Protein AF-A0A0C9W7H3-F1 (afdb_monomer_lite)

Radius of gyration: 16.88 Å; chains: 1; bounding box: 33×28×54 Å

Foldseek 3Di:
DPPLVVVLVVLCVVLVVVLVVCVPPVVSNVVSVVVSVVVNCPDVLVVDPVNCPPVVNVLVVLVVCLVVDDPVVNVVSVVVSVVSVVVVVVVVVVVVD

Structure (mmCIF, N/CA/C/O backbone):
data_AF-A0A0C9W7H3-F1
#
_entry.id   AF-A0A0C9W7H3-F1
#
loop_
_atom_site.group_PDB
_atom_site.id
_atom_site.type_symbol
_atom_site.label_atom_id
_atom_site.label_alt_id
_atom_site.label_comp_id
_atom_site.label_asym_id
_atom_site.label_entity_id
_atom_site.label_seq_id
_atom_site.pdbx_PDB_ins_code
_atom_site.Cartn_x
_atom_site.Cartn_y
_atom_site.Cartn_z
_atom_site.occupancy
_atom_site.B_iso_or_equiv
_atom_site.auth_seq_id
_atom_site.auth_comp_id
_atom_site.auth_asym_id
_atom_site.auth_atom_id
_atom_site.pdbx_PDB_model_num
ATOM 1 N N . MET A 1 1 ? -19.997 -4.205 12.414 1.00 48.38 1 MET A N 1
ATOM 2 C CA . MET A 1 1 ? -18.873 -3.467 11.803 1.00 48.38 1 MET A CA 1
ATOM 3 C C . MET A 1 1 ? -18.482 -4.266 10.581 1.00 48.38 1 MET A C 1
ATOM 5 O O . MET A 1 1 ? -18.407 -5.477 10.718 1.00 48.38 1 MET A O 1
ATOM 9 N N . ALA A 1 2 ? -18.374 -3.655 9.401 1.00 54.41 2 ALA A N 1
ATOM 10 C CA . ALA A 1 2 ? -17.907 -4.397 8.234 1.00 54.41 2 ALA A CA 1
ATOM 11 C C . ALA A 1 2 ? -16.488 -4.886 8.536 1.00 54.41 2 ALA A C 1
ATOM 13 O O . ALA A 1 2 ? -15.632 -4.072 8.890 1.00 54.41 2 ALA A O 1
ATOM 14 N N . ASP A 1 3 ? -16.275 -6.197 8.467 1.00 71.12 3 ASP A N 1
ATOM 15 C CA . ASP A 1 3 ? -14.951 -6.791 8.559 1.00 71.12 3 ASP A CA 1
ATOM 16 C C . ASP A 1 3 ? -14.107 -6.176 7.440 1.00 71.12 3 ASP A C 1
ATOM 18 O O . ASP A 1 3 ? -14.325 -6.408 6.256 1.00 71.12 3 ASP A O 1
ATOM 22 N N . TRP A 1 4 ? -13.192 -5.288 7.804 1.00 70.44 4 TRP A N 1
ATOM 23 C CA . TRP A 1 4 ? -12.291 -4.603 6.877 1.00 70.44 4 TRP A CA 1
ATOM 24 C C . TRP A 1 4 ? -11.425 -5.603 6.105 1.00 70.44 4 TRP A C 1
ATOM 26 O O . TRP A 1 4 ? -11.097 -5.377 4.945 1.00 70.44 4 TRP A O 1
ATOM 36 N N . SER A 1 5 ? -11.158 -6.755 6.724 1.00 71.50 5 SER A N 1
ATOM 37 C CA . SER A 1 5 ? -10.599 -7.950 6.099 1.00 71.50 5 SER A CA 1
ATOM 38 C C . SER A 1 5 ? -11.436 -8.423 4.904 1.00 71.50 5 SER A C 1
ATOM 40 O O . SER A 1 5 ? -10.868 -8.737 3.865 1.00 71.50 5 SER A O 1
ATOM 42 N N . GLN A 1 6 ? -12.769 -8.404 5.006 1.00 78.31 6 GLN A N 1
ATOM 43 C CA . GLN A 1 6 ? -13.696 -8.737 3.920 1.00 78.31 6 GLN A CA 1
ATOM 44 C C . GLN A 1 6 ? -13.636 -7.698 2.796 1.00 78.31 6 GLN A C 1
ATOM 46 O O . GLN A 1 6 ? -13.653 -8.063 1.625 1.00 78.31 6 GLN A O 1
ATOM 51 N N . VAL A 1 7 ? -13.551 -6.409 3.142 1.00 79.44 7 VAL A N 1
ATOM 52 C CA . VAL A 1 7 ? -13.474 -5.316 2.157 1.00 79.44 7 VAL A CA 1
ATOM 53 C C . VAL A 1 7 ? -12.171 -5.404 1.364 1.00 79.44 7 VAL A C 1
ATOM 55 O O . VAL A 1 7 ? -12.197 -5.377 0.139 1.00 79.44 7 VAL A O 1
ATOM 58 N N . PHE A 1 8 ? -11.038 -5.603 2.042 1.00 80.94 8 PHE A N 1
ATOM 59 C CA . PHE A 1 8 ? -9.741 -5.758 1.379 1.00 80.94 8 PHE A CA 1
ATOM 60 C C . PHE A 1 8 ? -9.654 -7.062 0.589 1.00 80.94 8 PHE A C 1
ATOM 62 O O . PHE A 1 8 ? -9.132 -7.063 -0.521 1.00 80.94 8 PHE A O 1
ATOM 69 N N . ALA A 1 9 ? -10.199 -8.161 1.120 1.00 81.00 9 ALA A N 1
ATOM 70 C CA . ALA A 1 9 ? -10.273 -9.424 0.394 1.00 81.00 9 ALA A CA 1
ATOM 71 C C . ALA A 1 9 ? -11.096 -9.288 -0.891 1.00 81.00 9 ALA A C 1
ATOM 73 O O . ALA A 1 9 ? -10.693 -9.831 -1.912 1.00 81.00 9 ALA A O 1
ATOM 74 N N . SER A 1 10 ? -12.194 -8.526 -0.861 1.00 84.44 10 SER A N 1
ATOM 75 C CA . SER A 1 10 ? -13.012 -8.272 -2.047 1.00 84.44 10 SER A CA 1
ATOM 76 C C . SER A 1 10 ? -12.252 -7.472 -3.107 1.00 84.44 10 SER A C 1
ATOM 78 O O . SER A 1 10 ? -12.318 -7.834 -4.274 1.00 84.44 10 SER A O 1
ATOM 80 N N . ILE A 1 11 ? -11.496 -6.438 -2.713 1.00 86.12 11 ILE A N 1
ATOM 81 C CA . ILE A 1 11 ? -10.663 -5.651 -3.643 1.00 86.12 11 ILE A CA 1
ATOM 82 C C . ILE A 1 11 ? -9.578 -6.543 -4.261 1.00 86.12 11 ILE A C 1
ATOM 84 O O . ILE A 1 11 ? -9.406 -6.581 -5.473 1.00 86.12 11 ILE A O 1
ATOM 88 N N . LEU A 1 12 ? -8.875 -7.323 -3.436 1.00 83.25 12 LEU A N 1
ATOM 89 C CA . LEU A 1 12 ? -7.840 -8.238 -3.919 1.00 83.25 12 LEU A CA 1
ATOM 90 C C . LEU A 1 12 ? -8.402 -9.332 -4.836 1.00 83.25 12 LEU A C 1
ATOM 92 O O . LEU A 1 12 ? -7.710 -9.754 -5.759 1.00 83.25 12 LEU A O 1
ATOM 96 N N . GLU A 1 13 ? -9.615 -9.819 -4.575 1.00 87.31 13 GLU A N 1
ATOM 97 C CA . GLU A 1 13 ? -10.278 -10.831 -5.399 1.00 87.31 13 GLU A CA 1
ATOM 98 C C . GLU A 1 13 ? -10.698 -10.280 -6.768 1.00 87.31 13 GLU A C 1
ATOM 100 O O . GLU A 1 13 ? -10.547 -10.995 -7.759 1.00 87.31 13 GLU A O 1
ATOM 105 N N . ASP A 1 14 ? -11.119 -9.014 -6.833 1.00 89.00 14 ASP A N 1
ATOM 106 C CA . ASP A 1 14 ? -11.493 -8.326 -8.076 1.00 89.00 14 ASP A CA 1
ATOM 107 C C . ASP A 1 14 ? -10.300 -8.258 -9.049 1.00 89.00 14 ASP A C 1
ATOM 109 O O . ASP A 1 14 ? -10.357 -8.771 -10.167 1.00 89.00 14 ASP A O 1
ATOM 113 N N . HIS A 1 15 ? -9.145 -7.796 -8.558 1.00 85.44 15 HIS A N 1
ATOM 114 C CA . HIS A 1 15 ? -7.915 -7.646 -9.354 1.00 85.44 15 HIS A CA 1
ATOM 115 C C . HIS A 1 15 ? -7.118 -8.940 -9.558 1.00 85.44 15 HIS A C 1
ATOM 117 O O . HIS A 1 15 ? -6.161 -8.984 -10.339 1.00 85.44 15 HIS A O 1
ATOM 123 N N . LYS A 1 16 ? -7.463 -10.022 -8.849 1.00 84.00 16 LYS A N 1
ATOM 124 C CA . LYS A 1 16 ? -6.748 -11.308 -8.931 1.00 84.00 16 LYS A CA 1
ATOM 125 C C . LYS A 1 16 ? -6.814 -11.904 -10.332 1.00 84.00 16 LYS A C 1
ATOM 127 O O . LYS A 1 16 ? -5.845 -12.522 -10.778 1.00 84.00 16 LYS A O 1
ATOM 132 N N . SER A 1 17 ? -7.955 -11.747 -10.994 1.00 84.88 17 SER A N 1
ATOM 133 C CA . 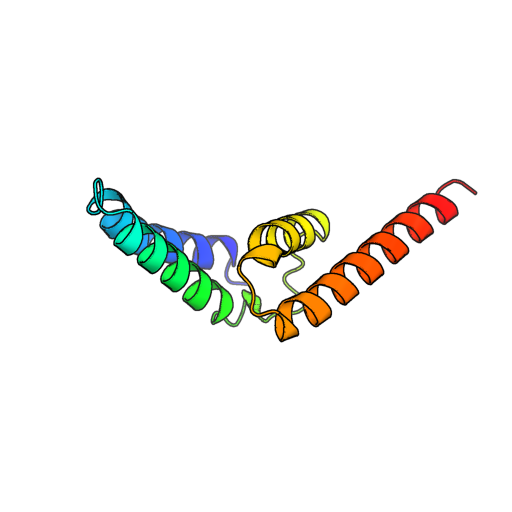SER A 1 17 ? -8.194 -12.266 -12.340 1.00 84.88 17 SER A CA 1
ATOM 134 C C . SER A 1 17 ? -7.272 -11.575 -13.344 1.00 84.88 17 SER A C 1
ATOM 136 O O . SER A 1 17 ? -6.514 -12.253 -14.035 1.00 84.88 17 SER A O 1
ATOM 138 N N . ASP A 1 18 ? -7.229 -10.242 -13.322 1.00 83.31 18 ASP A N 1
ATOM 139 C CA . ASP A 1 18 ? -6.367 -9.436 -14.193 1.00 83.31 18 ASP A CA 1
ATOM 140 C C . ASP A 1 18 ? -4.875 -9.671 -13.922 1.00 83.31 18 ASP A C 1
ATOM 142 O O . ASP A 1 18 ? -4.064 -9.747 -14.850 1.00 83.31 18 ASP A O 1
ATOM 146 N N . PHE A 1 19 ? -4.492 -9.862 -12.655 1.00 80.69 19 PHE A N 1
ATOM 147 C CA . PHE A 1 19 ? -3.112 -10.178 -12.275 1.00 80.69 19 PHE A CA 1
ATOM 148 C C . PHE A 1 19 ? -2.646 -11.558 -12.781 1.00 80.69 19 PHE A C 1
ATOM 150 O O . PHE A 1 19 ? -1.471 -11.759 -13.116 1.00 80.69 19 PHE A O 1
ATOM 157 N N . MET A 1 20 ? -3.558 -12.534 -12.812 1.00 81.06 20 MET A N 1
ATOM 158 C CA . MET A 1 20 ? -3.290 -13.872 -13.346 1.00 81.06 20 MET A CA 1
ATOM 159 C C . MET A 1 20 ? -3.246 -13.884 -14.877 1.00 81.06 20 MET A C 1
ATOM 161 O O . MET A 1 20 ? -2.460 -14.648 -15.442 1.00 81.06 20 MET A O 1
ATOM 165 N N . ASP A 1 21 ? -4.050 -13.038 -15.525 1.00 84.81 21 ASP A N 1
ATOM 166 C CA . ASP A 1 21 ? -4.131 -12.921 -16.984 1.00 84.81 21 ASP A CA 1
ATOM 167 C C . ASP A 1 21 ? -2.877 -12.255 -17.583 1.00 84.81 21 ASP A C 1
ATOM 169 O O . ASP A 1 21 ? -2.350 -12.681 -18.609 1.00 84.81 21 ASP A O 1
ATOM 173 N N . THR A 1 22 ? -2.282 -11.303 -16.860 1.00 79.62 22 THR A N 1
ATOM 174 C CA . THR A 1 22 ? -1.067 -10.555 -17.250 1.00 79.62 22 THR A CA 1
ATOM 175 C C . THR A 1 22 ? 0.242 -11.343 -17.094 1.00 79.62 22 THR A C 1
ATOM 177 O O . THR A 1 22 ? 1.292 -10.795 -16.760 1.00 79.62 22 THR A O 1
ATOM 180 N N . LYS A 1 23 ? 0.212 -12.661 -17.333 1.00 68.50 23 LYS A N 1
ATOM 181 C CA . LYS A 1 23 ? 1.236 -13.614 -16.874 1.00 68.50 23 LYS A CA 1
ATOM 182 C C . LYS A 1 23 ? 2.683 -13.311 -17.306 1.00 68.50 23 LYS A C 1
ATOM 184 O O . LYS A 1 23 ? 3.604 -13.666 -16.563 1.00 68.50 23 LYS A O 1
ATOM 189 N N . ASP A 1 24 ? 2.850 -12.603 -18.420 1.00 77.31 24 ASP A N 1
ATOM 190 C CA . ASP A 1 24 ? 4.127 -12.257 -19.055 1.00 77.31 24 ASP A CA 1
ATOM 191 C C . ASP A 1 24 ? 4.448 -10.747 -19.066 1.00 77.31 24 ASP A C 1
ATOM 193 O O . ASP A 1 24 ? 5.507 -10.368 -19.560 1.00 77.31 24 ASP A O 1
ATOM 197 N N . ASP A 1 25 ? 3.591 -9.882 -18.504 1.00 82.06 25 ASP A N 1
ATOM 198 C CA . ASP A 1 25 ? 3.801 -8.426 -18.538 1.00 82.06 25 ASP A CA 1
ATOM 199 C C . ASP A 1 25 ? 4.042 -7.840 -17.128 1.00 82.06 25 ASP A C 1
ATOM 201 O O . ASP A 1 25 ? 3.096 -7.601 -16.364 1.00 82.06 25 ASP A O 1
ATOM 205 N N . PRO A 1 26 ? 5.316 -7.652 -16.730 1.00 78.25 26 PRO A N 1
ATOM 206 C CA . PRO A 1 26 ? 5.667 -7.196 -15.387 1.00 78.25 26 PRO A CA 1
ATOM 207 C C . PRO A 1 26 ? 5.225 -5.752 -15.112 1.00 78.25 26 PRO A C 1
ATOM 209 O O . PRO A 1 26 ? 4.814 -5.454 -13.991 1.00 78.25 26 PRO A O 1
ATOM 212 N N . ASP A 1 27 ? 5.243 -4.876 -16.119 1.00 82.00 27 ASP A N 1
ATOM 213 C CA . ASP A 1 27 ? 4.765 -3.493 -16.014 1.00 82.00 27 ASP A CA 1
ATOM 214 C C . ASP A 1 27 ? 3.254 -3.431 -15.760 1.00 82.00 27 ASP A C 1
ATOM 216 O O . ASP A 1 27 ? 2.778 -2.662 -14.919 1.00 82.00 27 ASP A O 1
ATOM 220 N N . THR A 1 28 ? 2.480 -4.275 -16.443 1.00 82.00 28 THR A N 1
ATOM 221 C CA . THR A 1 28 ? 1.027 -4.343 -16.254 1.00 82.00 28 THR A CA 1
ATOM 222 C C . THR A 1 28 ? 0.681 -4.941 -14.894 1.00 82.00 28 THR A C 1
ATOM 224 O O . THR A 1 28 ? -0.186 -4.413 -14.198 1.00 82.00 28 THR A O 1
ATOM 227 N N . ARG A 1 29 ? 1.422 -5.954 -14.431 1.00 81.00 29 ARG A N 1
ATOM 228 C CA . ARG A 1 29 ? 1.296 -6.460 -13.054 1.00 81.00 29 ARG A CA 1
ATOM 229 C C . ARG A 1 29 ? 1.612 -5.401 -12.004 1.00 81.00 29 ARG A C 1
ATOM 231 O O . ARG A 1 29 ? 0.881 -5.293 -11.022 1.00 81.00 29 ARG A O 1
ATOM 238 N N . ALA A 1 30 ? 2.667 -4.613 -12.203 1.00 79.56 30 ALA A N 1
ATOM 239 C CA . ALA A 1 30 ? 3.019 -3.520 -11.301 1.00 79.56 30 ALA A CA 1
ATOM 240 C C . ALA A 1 30 ? 1.917 -2.447 -11.257 1.00 79.56 30 ALA A C 1
ATOM 242 O O . ALA A 1 30 ? 1.577 -1.963 -10.177 1.00 79.56 30 ALA A O 1
ATOM 243 N N . LYS A 1 31 ? 1.297 -2.130 -12.403 1.00 85.19 31 LYS A N 1
ATOM 244 C CA . LYS A 1 31 ? 0.120 -1.249 -12.462 1.00 85.19 31 LYS A CA 1
ATOM 245 C C . LYS A 1 31 ? -1.069 -1.809 -11.690 1.00 85.19 31 LYS A C 1
ATOM 247 O O . LYS A 1 31 ? -1.633 -1.076 -10.889 1.00 85.19 31 LYS A O 1
ATOM 252 N N . ILE A 1 32 ? -1.409 -3.084 -11.877 1.00 83.38 32 ILE A N 1
ATOM 253 C CA . ILE A 1 32 ? -2.526 -3.731 -11.169 1.00 83.38 32 ILE A CA 1
ATOM 254 C C . ILE A 1 32 ? -2.290 -3.700 -9.655 1.00 83.38 32 ILE A C 1
ATOM 256 O O . ILE A 1 32 ? -3.179 -3.325 -8.897 1.00 83.38 32 ILE A O 1
ATOM 260 N N . LEU A 1 33 ? -1.071 -4.011 -9.201 1.00 79.06 33 LEU A N 1
ATOM 261 C CA . LEU A 1 33 ? -0.708 -3.935 -7.781 1.00 79.06 33 LEU A CA 1
ATOM 262 C C . LEU A 1 33 ? -0.799 -2.507 -7.228 1.00 79.06 33 LEU A C 1
ATOM 264 O O . LEU A 1 33 ? -1.246 -2.320 -6.095 1.00 79.06 33 LEU A O 1
ATOM 268 N N . LYS A 1 34 ? -0.401 -1.503 -8.019 1.00 80.81 34 LYS A N 1
ATOM 269 C CA . LYS A 1 34 ? -0.521 -0.091 -7.645 1.00 80.81 34 LYS A CA 1
ATOM 270 C C . LYS A 1 34 ? -1.987 0.328 -7.513 1.00 80.81 34 LYS A C 1
ATOM 272 O O . LYS A 1 34 ? -2.350 0.889 -6.488 1.00 80.81 34 LYS A O 1
ATOM 277 N N . THR A 1 35 ? -2.831 -0.030 -8.478 1.00 85.19 35 THR A N 1
ATOM 278 C CA . THR A 1 35 ? -4.278 0.229 -8.434 1.00 85.19 35 THR A CA 1
ATOM 279 C C . THR A 1 35 ? -4.937 -0.435 -7.224 1.00 85.19 35 THR A C 1
ATOM 281 O O . THR A 1 35 ? -5.629 0.238 -6.467 1.00 85.19 35 THR A O 1
ATOM 284 N N . CYS A 1 36 ? -4.627 -1.709 -6.963 1.00 82.69 36 CYS A N 1
ATOM 285 C CA . CYS A 1 36 ? -5.079 -2.435 -5.771 1.00 82.69 36 CYS A CA 1
ATOM 286 C C . CYS A 1 36 ? -4.729 -1.696 -4.471 1.00 82.69 36 CYS A C 1
ATOM 288 O O . CYS A 1 36 ? -5.548 -1.574 -3.561 1.00 82.69 36 CYS A O 1
ATOM 290 N N . ARG A 1 37 ? -3.488 -1.204 -4.372 1.00 78.69 37 ARG A N 1
ATOM 291 C CA . ARG A 1 37 ? -3.012 -0.432 -3.221 1.00 78.69 37 ARG A CA 1
ATOM 292 C C . ARG A 1 37 ? -3.787 0.875 -3.073 1.00 78.69 37 ARG A C 1
ATOM 294 O O . ARG A 1 37 ? -4.192 1.188 -1.957 1.00 78.69 37 ARG A O 1
ATOM 301 N N . ASP A 1 38 ? -3.966 1.621 -4.158 1.00 80.00 38 ASP A N 1
ATOM 302 C CA . ASP A 1 38 ? -4.672 2.903 -4.136 1.00 80.00 38 ASP A CA 1
ATOM 303 C C . ASP A 1 38 ? -6.135 2.718 -3.704 1.00 80.00 38 ASP A C 1
ATOM 305 O O . ASP A 1 38 ? -6.603 3.445 -2.833 1.00 80.00 38 ASP A O 1
ATOM 309 N N . GLU A 1 39 ? -6.829 1.687 -4.193 1.00 82.75 39 GLU A N 1
ATOM 310 C CA . GLU A 1 39 ? -8.208 1.388 -3.780 1.00 82.75 39 GLU A CA 1
ATOM 311 C C . GLU A 1 39 ? -8.317 0.947 -2.320 1.00 82.75 39 GLU A C 1
ATO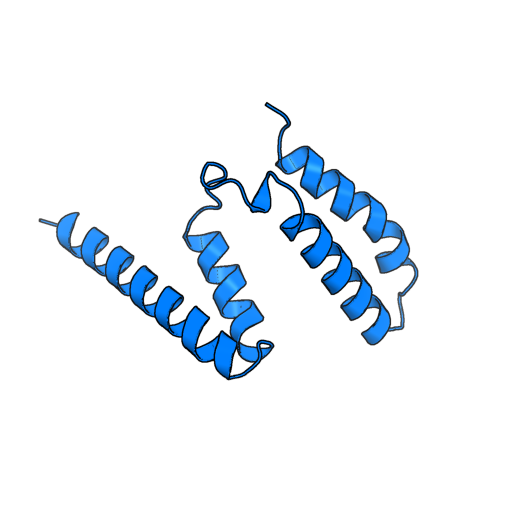M 313 O O . GLU A 1 39 ? -9.229 1.372 -1.611 1.00 82.75 39 GLU A O 1
ATOM 318 N N . ILE A 1 40 ? -7.370 0.141 -1.827 1.00 79.31 40 ILE A N 1
ATOM 319 C CA . ILE A 1 40 ? -7.312 -0.215 -0.405 1.00 79.31 40 ILE A CA 1
ATOM 320 C C . ILE A 1 40 ? -7.120 1.048 0.442 1.00 79.31 40 ILE A C 1
ATOM 322 O O . ILE A 1 40 ? -7.807 1.201 1.450 1.00 79.31 40 ILE A O 1
ATOM 326 N N . LEU A 1 41 ? -6.228 1.957 0.036 1.00 72.12 41 LEU A N 1
ATOM 327 C CA . LEU A 1 41 ? -5.947 3.208 0.747 1.00 72.12 41 LEU A CA 1
ATOM 328 C C . LEU A 1 41 ? -7.083 4.239 0.650 1.00 72.12 41 LEU A C 1
ATOM 330 O O . LEU A 1 41 ? -7.232 5.042 1.571 1.00 72.12 41 LEU A O 1
ATOM 334 N N . ASP A 1 42 ? -7.892 4.205 -0.410 1.00 79.00 42 ASP A N 1
ATOM 335 C CA . ASP A 1 42 ? -9.075 5.059 -0.573 1.00 79.00 42 ASP A CA 1
ATOM 336 C C . ASP A 1 42 ? -10.229 4.628 0.344 1.00 79.00 42 ASP A C 1
ATOM 338 O O . ASP A 1 42 ? -11.054 5.447 0.759 1.00 79.00 42 ASP A O 1
ATOM 342 N N . THR A 1 43 ? -10.266 3.353 0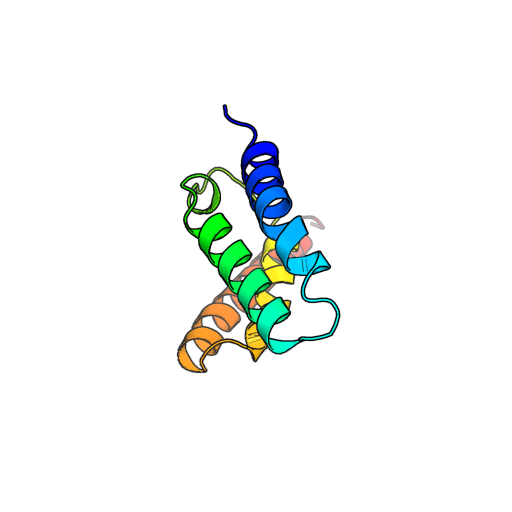.755 1.00 74.62 43 THR A N 1
ATOM 343 C CA . THR A 1 43 ? -11.327 2.894 1.653 1.00 74.62 43 THR A CA 1
ATOM 344 C C . THR A 1 43 ? -11.346 3.684 2.973 1.00 74.62 43 THR A C 1
ATOM 346 O O . THR A 1 43 ? -10.307 3.918 3.608 1.00 74.62 43 THR A O 1
ATOM 349 N N . PRO A 1 44 ? -12.540 4.042 3.485 1.00 64.44 44 PRO A N 1
ATOM 350 C CA . PRO A 1 44 ? -12.662 4.722 4.772 1.00 64.44 44 PRO A CA 1
ATOM 351 C C . PRO A 1 44 ? -12.117 3.862 5.920 1.00 64.44 44 PRO A C 1
ATOM 353 O O . PRO A 1 44 ? -11.759 4.391 6.967 1.00 64.44 44 PRO A O 1
ATOM 356 N N . GLN A 1 45 ? -12.031 2.542 5.733 1.00 61.66 45 GLN A N 1
ATOM 357 C CA . GLN A 1 45 ? -11.387 1.595 6.637 1.00 61.66 45 GLN A CA 1
ATOM 358 C C . GLN A 1 45 ? -9.865 1.803 6.732 1.00 61.66 45 GLN A C 1
ATOM 360 O O . GLN A 1 45 ? -9.335 1.799 7.840 1.00 61.66 45 GLN A O 1
ATOM 365 N N . ALA A 1 46 ? -9.156 2.033 5.624 1.00 59.03 46 ALA A N 1
ATOM 366 C CA . ALA A 1 46 ? -7.713 2.296 5.654 1.00 59.03 46 ALA A CA 1
ATOM 367 C C . ALA A 1 46 ? -7.365 3.661 6.267 1.00 59.03 46 ALA A C 1
ATOM 369 O O . ALA A 1 46 ? -6.339 3.798 6.932 1.00 59.03 46 ALA A O 1
ATOM 370 N N . ASN A 1 47 ? -8.259 4.642 6.123 1.00 54.66 47 ASN A N 1
ATOM 371 C CA . ASN A 1 47 ? -8.151 5.952 6.768 1.00 54.66 47 ASN A CA 1
ATOM 372 C C . ASN A 1 47 ? -8.778 6.002 8.172 1.00 54.66 47 ASN A C 1
ATOM 374 O O . ASN A 1 47 ? -8.848 7.071 8.783 1.00 54.66 47 ASN A O 1
ATOM 378 N N . ASN A 1 48 ? -9.235 4.866 8.711 1.00 51.03 48 ASN A N 1
ATOM 379 C CA . ASN A 1 48 ? -9.763 4.814 10.066 1.00 51.03 48 ASN A CA 1
ATOM 380 C C . ASN A 1 48 ? -8.606 4.665 11.070 1.00 51.03 48 ASN A C 1
ATOM 382 O O . ASN A 1 48 ? -7.984 3.603 11.120 1.00 51.03 48 ASN A O 1
ATOM 386 N N . PRO A 1 49 ? -8.370 5.642 11.966 1.00 52.47 49 PRO A N 1
ATOM 387 C CA . PRO A 1 49 ? -7.383 5.506 13.042 1.00 52.47 49 PRO A CA 1
ATOM 388 C C . PRO A 1 49 ? -7.727 4.377 14.034 1.00 52.47 49 PRO A C 1
ATOM 390 O O . PRO A 1 49 ? -6.909 4.024 14.879 1.00 52.47 49 PRO A O 1
ATOM 393 N N . SER A 1 50 ? -8.932 3.801 13.936 1.00 48.72 50 SER A N 1
ATOM 394 C CA . SER A 1 50 ? -9.378 2.638 14.708 1.00 48.72 50 SER A CA 1
ATOM 395 C C . SER A 1 50 ? -9.040 1.284 14.073 1.00 48.72 50 SER A C 1
ATOM 397 O O . SER A 1 50 ? -9.155 0.272 14.763 1.00 48.72 50 SER A O 1
ATOM 399 N N . ILE A 1 51 ? -8.606 1.228 12.806 1.00 51.22 51 ILE A N 1
ATOM 400 C CA . ILE A 1 51 ? -8.047 -0.003 12.230 1.00 51.22 51 ILE A CA 1
ATOM 401 C C . ILE A 1 51 ? -6.557 -0.012 12.532 1.00 51.22 51 ILE A C 1
ATOM 403 O O . ILE A 1 51 ? -5.716 0.462 11.770 1.00 51.22 51 ILE A O 1
ATOM 407 N N . ILE A 1 52 ? -6.230 -0.537 13.708 1.00 54.78 52 ILE A N 1
ATOM 408 C CA . ILE A 1 52 ? -4.849 -0.704 14.139 1.00 54.78 52 ILE A CA 1
ATOM 409 C C . ILE A 1 52 ? -4.275 -1.892 13.361 1.00 54.78 52 ILE A C 1
ATOM 411 O O . ILE A 1 52 ? -4.264 -3.024 13.839 1.00 54.78 52 ILE A O 1
ATOM 415 N N . LEU A 1 53 ? -3.782 -1.638 12.145 1.00 54.88 53 LEU A N 1
ATOM 416 C CA . LEU A 1 53 ? -2.742 -2.488 11.566 1.00 54.88 53 LEU A CA 1
ATOM 417 C C . LEU A 1 53 ? -1.640 -2.614 12.626 1.00 54.88 53 LEU A C 1
ATOM 419 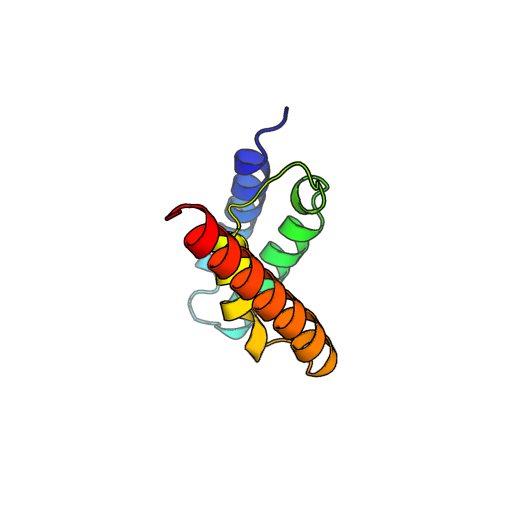O O . LEU A 1 53 ? -1.217 -1.568 13.130 1.00 54.88 53 LEU A O 1
ATOM 423 N N . PRO A 1 54 ? -1.186 -3.824 12.997 1.00 60.66 54 PRO A N 1
ATOM 424 C CA . PRO A 1 54 ? -0.105 -3.978 13.962 1.00 60.66 54 PRO A CA 1
ATOM 425 C C . PRO A 1 54 ? 1.080 -3.103 13.546 1.00 60.66 54 PRO A C 1
ATOM 427 O O . PRO A 1 54 ? 1.427 -3.080 12.364 1.00 60.66 54 PRO A O 1
ATOM 430 N N . ASP A 1 55 ? 1.676 -2.359 14.481 1.00 58.53 55 ASP A N 1
ATOM 431 C CA . ASP A 1 55 ? 2.747 -1.400 14.161 1.00 58.53 55 ASP A CA 1
ATOM 432 C C . ASP A 1 55 ? 3.900 -2.050 13.389 1.00 58.53 55 ASP A C 1
ATOM 434 O O . ASP A 1 55 ? 4.414 -1.465 12.442 1.00 58.53 55 ASP A O 1
ATOM 438 N N . CYS A 1 56 ? 4.204 -3.312 13.691 1.00 57.16 56 CYS A N 1
ATOM 439 C CA . CYS A 1 56 ? 5.164 -4.130 12.956 1.00 57.16 56 CYS A CA 1
ATOM 440 C C . CYS A 1 56 ? 4.788 -4.350 11.479 1.00 57.16 56 CYS A C 1
ATOM 442 O O . CYS A 1 56 ? 5.659 -4.305 10.614 1.00 57.16 56 CYS A O 1
ATOM 444 N N . LEU A 1 57 ? 3.503 -4.534 11.164 1.00 61.06 57 LEU A N 1
ATOM 445 C CA . LEU A 1 57 ? 3.025 -4.698 9.789 1.00 61.06 57 LEU A CA 1
ATOM 446 C C . LEU A 1 57 ? 3.019 -3.358 9.038 1.00 61.06 57 LEU A C 1
ATOM 448 O O . LEU A 1 57 ? 3.420 -3.296 7.879 1.00 61.06 57 LEU A O 1
ATOM 452 N N . ARG A 1 58 ? 2.630 -2.268 9.716 1.00 65.38 58 ARG A N 1
ATOM 453 C CA . ARG A 1 58 ? 2.711 -0.899 9.174 1.00 65.38 58 ARG A CA 1
ATOM 454 C C . ARG A 1 58 ? 4.156 -0.503 8.867 1.00 65.38 58 ARG A C 1
ATOM 456 O O . ARG A 1 58 ? 4.415 0.054 7.804 1.00 65.38 58 ARG A O 1
ATOM 463 N N . MET A 1 59 ? 5.088 -0.813 9.767 1.00 64.50 59 MET A N 1
ATOM 464 C CA . MET A 1 59 ? 6.516 -0.560 9.576 1.00 64.50 59 MET A CA 1
ATOM 465 C C . MET A 1 59 ? 7.101 -1.379 8.430 1.00 64.50 59 MET A C 1
ATOM 467 O O . MET A 1 59 ? 7.790 -0.809 7.594 1.00 64.50 59 MET A O 1
ATOM 471 N N . ALA A 1 60 ? 6.785 -2.675 8.345 1.00 66.25 60 ALA A N 1
ATOM 472 C CA . ALA A 1 60 ? 7.283 -3.530 7.270 1.00 66.25 60 ALA A CA 1
ATOM 473 C C . ALA A 1 60 ? 6.826 -3.038 5.888 1.00 66.25 60 ALA A C 1
ATOM 475 O O . ALA A 1 60 ? 7.622 -2.990 4.955 1.00 66.25 60 ALA A O 1
ATOM 476 N N . ILE A 1 61 ? 5.565 -2.605 5.769 1.00 67.81 61 ILE A N 1
ATOM 477 C CA . ILE A 1 61 ? 5.048 -2.007 4.533 1.00 67.81 61 ILE A CA 1
ATOM 478 C C . ILE A 1 61 ? 5.776 -0.683 4.248 1.00 67.81 61 ILE A C 1
ATOM 480 O O . ILE A 1 61 ? 6.278 -0.494 3.146 1.00 67.81 61 ILE A O 1
ATOM 484 N N . ARG A 1 62 ? 5.912 0.218 5.228 1.00 68.19 62 ARG A N 1
ATOM 485 C CA . ARG A 1 62 ? 6.608 1.503 5.021 1.00 68.19 62 ARG A CA 1
ATOM 486 C C . ARG A 1 62 ? 8.070 1.338 4.612 1.00 68.19 62 ARG A C 1
ATOM 488 O O . ARG A 1 62 ? 8.502 1.999 3.680 1.00 68.19 62 ARG A O 1
ATOM 495 N N . GLN A 1 63 ? 8.809 0.442 5.261 1.00 73.62 63 GLN A N 1
ATOM 496 C CA . GLN A 1 63 ? 10.211 0.163 4.936 1.00 73.62 63 GLN A CA 1
ATOM 497 C C . GLN A 1 63 ? 10.369 -0.469 3.550 1.00 73.62 63 GLN A C 1
ATOM 499 O O . GLN A 1 63 ? 11.310 -0.140 2.836 1.00 73.62 63 GLN A O 1
ATOM 504 N N . PHE A 1 64 ? 9.446 -1.349 3.154 1.00 78.62 64 PHE A N 1
ATOM 505 C CA . PHE A 1 64 ? 9.494 -2.007 1.850 1.00 78.62 64 PHE A CA 1
ATOM 506 C C . PHE A 1 64 ? 9.288 -1.027 0.688 1.00 78.62 64 PHE A C 1
ATOM 508 O O . PHE A 1 64 ? 9.966 -1.142 -0.325 1.00 78.62 64 PHE A O 1
ATOM 515 N N . TRP A 1 65 ? 8.379 -0.060 0.844 1.00 74.50 65 TRP A N 1
ATOM 516 C CA . TRP A 1 65 ? 8.037 0.912 -0.203 1.00 74.50 65 TRP A CA 1
ATOM 517 C C . TRP A 1 65 ? 8.842 2.212 -0.137 1.00 74.50 65 TRP A C 1
ATOM 519 O O . TRP A 1 65 ? 8.724 3.041 -1.034 1.00 74.50 65 TRP A O 1
ATOM 529 N N . LEU A 1 66 ? 9.655 2.398 0.905 1.00 75.19 66 LEU A N 1
ATOM 530 C CA . LEU A 1 66 ? 10.498 3.576 1.072 1.00 75.19 66 LEU A CA 1
ATOM 531 C C . LEU A 1 66 ? 11.380 3.894 -0.153 1.00 75.19 66 LEU A C 1
ATOM 533 O O . LEU A 1 66 ? 11.363 5.042 -0.582 1.00 75.19 66 LEU A O 1
ATOM 537 N N . PRO A 1 67 ? 12.113 2.938 -0.759 1.00 78.56 67 PRO A N 1
ATOM 538 C CA . PRO A 1 67 ? 12.990 3.248 -1.892 1.00 78.56 67 PRO A CA 1
ATOM 539 C C . PRO A 1 67 ? 12.242 3.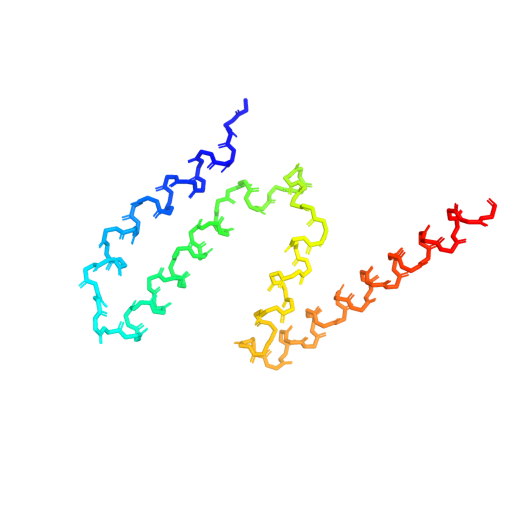655 -3.173 1.00 78.56 67 PRO A C 1
ATOM 541 O O . PRO A 1 67 ? 12.851 4.272 -4.043 1.00 78.56 67 PRO A O 1
ATOM 544 N N . ASP A 1 68 ? 10.948 3.338 -3.284 1.00 80.56 68 ASP A N 1
ATOM 545 C CA . ASP A 1 68 ? 10.095 3.670 -4.434 1.00 80.56 68 ASP A CA 1
ATOM 546 C C . ASP A 1 68 ? 9.352 5.010 -4.278 1.00 80.56 68 ASP A C 1
ATOM 548 O O . ASP A 1 68 ? 8.667 5.447 -5.203 1.00 80.56 68 ASP A O 1
ATOM 552 N N . LEU A 1 69 ? 9.451 5.657 -3.111 1.00 74.38 69 LEU A N 1
ATOM 553 C CA . LEU A 1 69 ? 8.872 6.980 -2.876 1.00 74.38 69 LEU A CA 1
ATOM 554 C C . LEU A 1 69 ? 9.747 8.083 -3.473 1.00 74.38 69 LEU A C 1
ATOM 556 O O . LEU A 1 69 ? 10.974 7.962 -3.544 1.00 74.38 69 LEU A O 1
ATOM 560 N N . ASP A 1 70 ? 9.110 9.198 -3.824 1.00 80.94 70 ASP A N 1
ATOM 561 C CA . ASP A 1 70 ? 9.799 10.436 -4.157 1.00 80.94 70 ASP A CA 1
ATOM 562 C C . ASP A 1 70 ? 10.701 10.888 -2.991 1.00 80.94 70 ASP A C 1
ATOM 564 O O . ASP A 1 70 ? 10.372 10.672 -1.823 1.00 80.94 70 ASP A O 1
ATOM 568 N N . PRO A 1 71 ? 11.850 11.530 -3.258 1.00 76.56 71 PRO A N 1
ATOM 569 C CA . PRO A 1 71 ? 12.837 11.870 -2.228 1.00 76.56 71 PRO A CA 1
ATOM 570 C C . PRO A 1 71 ? 12.300 12.789 -1.113 1.00 76.56 71 PRO A C 1
ATOM 572 O O . PRO A 1 71 ? 12.801 12.753 0.011 1.00 76.56 71 PRO A O 1
ATOM 575 N N . GLU A 1 72 ? 11.278 13.598 -1.401 1.00 75.19 72 GLU A N 1
ATOM 576 C CA . GLU A 1 72 ? 10.606 14.455 -0.414 1.00 75.19 72 GLU A CA 1
ATOM 577 C C . GLU A 1 72 ? 9.718 13.632 0.544 1.00 75.19 72 GLU A C 1
ATOM 579 O O . GLU A 1 72 ? 9.755 13.809 1.769 1.00 75.19 72 GLU A O 1
ATOM 584 N N . ASP A 1 73 ? 9.001 12.649 -0.000 1.00 70.31 73 ASP A N 1
ATOM 585 C CA . ASP A 1 73 ? 8.201 11.683 0.752 1.00 70.31 73 ASP A CA 1
ATOM 586 C C . ASP A 1 73 ? 9.071 10.663 1.503 1.00 70.31 73 ASP A C 1
ATOM 588 O O . ASP A 1 73 ? 8.737 10.287 2.628 1.00 70.31 73 ASP A O 1
ATOM 592 N N . GLN A 1 74 ? 10.233 10.280 0.956 1.00 76.88 74 GLN A N 1
ATOM 593 C CA . GLN A 1 74 ? 11.213 9.430 1.643 1.00 76.88 74 GLN A CA 1
ATOM 594 C C . GLN A 1 74 ? 11.673 10.045 2.956 1.00 76.88 74 GLN A C 1
ATOM 596 O O . GLN A 1 74 ? 11.676 9.362 3.975 1.00 76.88 74 GLN A O 1
ATOM 601 N N . ALA A 1 75 ? 12.043 11.328 2.960 1.00 78.38 75 ALA A N 1
ATOM 602 C CA . ALA A 1 75 ? 12.498 11.998 4.177 1.00 78.38 75 ALA A CA 1
ATOM 603 C C . ALA A 1 75 ? 11.394 12.038 5.248 1.00 78.38 75 ALA A C 1
ATOM 605 O O . ALA A 1 75 ? 11.657 11.846 6.438 1.00 78.38 75 ALA A O 1
ATOM 606 N N . THR A 1 76 ? 10.150 12.242 4.814 1.00 74.75 76 THR A N 1
ATOM 607 C CA . THR A 1 76 ? 8.977 12.317 5.689 1.00 74.75 76 THR A CA 1
ATOM 608 C C . THR A 1 76 ? 8.625 10.952 6.284 1.00 74.75 76 THR A C 1
ATOM 610 O O . THR A 1 76 ? 8.401 10.836 7.493 1.00 74.75 76 THR A O 1
ATOM 613 N N . GLU A 1 77 ? 8.609 9.898 5.469 1.00 72.38 77 GLU A N 1
ATOM 614 C CA . GLU A 1 77 ? 8.303 8.544 5.934 1.00 72.38 77 GLU A CA 1
ATOM 615 C C . GLU A 1 77 ? 9.475 7.918 6.707 1.00 72.38 77 GLU A C 1
ATOM 617 O O . GLU A 1 77 ? 9.234 7.242 7.708 1.00 72.38 77 GLU A O 1
ATOM 622 N N . GLN A 1 78 ? 10.730 8.221 6.358 1.00 77.25 78 GLN A N 1
ATOM 623 C CA . GLN A 1 78 ? 11.912 7.809 7.124 1.00 77.25 78 GLN A CA 1
ATOM 624 C C . GLN A 1 78 ? 11.891 8.410 8.535 1.00 77.25 78 GLN A C 1
ATOM 626 O O . GLN A 1 78 ? 12.015 7.675 9.510 1.00 77.25 78 GLN A O 1
ATOM 631 N N . ALA A 1 79 ? 11.607 9.711 8.680 1.00 79.38 79 ALA A N 1
ATOM 632 C CA . ALA A 1 79 ? 11.483 10.345 9.996 1.00 79.38 79 ALA A CA 1
ATOM 633 C C . ALA A 1 79 ? 10.381 9.705 10.866 1.00 79.38 79 ALA A C 1
ATOM 635 O O . ALA A 1 79 ? 10.493 9.646 12.093 1.00 79.38 79 ALA A O 1
ATOM 636 N N . ARG A 1 80 ? 9.313 9.196 10.241 1.00 72.12 80 ARG A N 1
ATOM 637 C CA . ARG A 1 80 ? 8.238 8.463 10.925 1.00 72.12 80 ARG A CA 1
ATOM 638 C C . ARG A 1 80 ? 8.645 7.047 11.326 1.00 72.12 80 ARG A C 1
ATOM 640 O O . ARG A 1 80 ? 8.177 6.581 12.363 1.00 72.12 80 ARG A O 1
ATOM 647 N N . ILE A 1 81 ? 9.477 6.375 10.530 1.00 74.31 81 ILE A N 1
ATOM 648 C CA . ILE A 1 81 ? 10.062 5.069 10.866 1.00 74.31 81 ILE A CA 1
ATOM 649 C C . ILE A 1 81 ? 11.016 5.225 12.053 1.00 74.31 81 ILE A C 1
ATOM 651 O O . ILE A 1 81 ? 10.827 4.544 13.059 1.00 74.31 81 ILE A O 1
ATOM 655 N N . ASP A 1 82 ? 11.939 6.187 11.997 1.00 77.12 82 ASP A N 1
ATOM 656 C CA . ASP A 1 82 ? 12.874 6.484 13.088 1.00 77.12 82 ASP A CA 1
ATOM 657 C C . ASP A 1 82 ? 12.142 6.829 14.395 1.00 77.12 82 ASP A C 1
ATOM 659 O O . ASP A 1 82 ? 12.461 6.297 15.459 1.00 77.12 82 ASP A O 1
ATOM 663 N N . ALA A 1 83 ? 11.099 7.665 14.335 1.00 72.81 83 ALA A N 1
ATOM 664 C CA . ALA A 1 83 ? 10.290 7.991 15.510 1.00 72.81 83 ALA A CA 1
ATOM 665 C C . ALA A 1 83 ? 9.559 6.763 16.091 1.00 72.81 83 ALA A C 1
ATOM 667 O O . A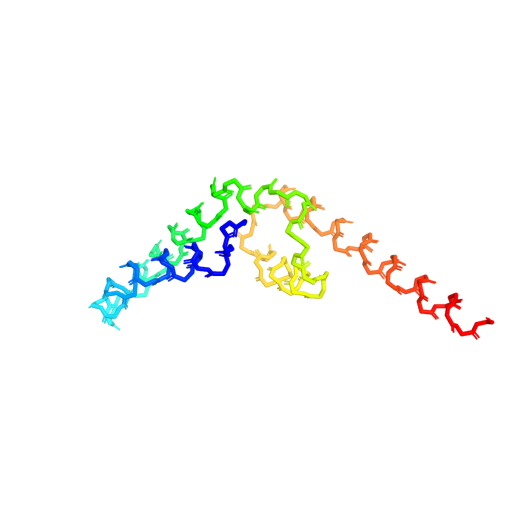LA A 1 83 ? 9.421 6.643 17.313 1.00 72.81 83 ALA A O 1
ATOM 668 N N . ALA A 1 84 ? 9.100 5.843 15.236 1.00 66.56 84 ALA A N 1
ATOM 669 C CA . ALA A 1 84 ? 8.446 4.608 15.657 1.00 66.56 84 ALA A CA 1
ATOM 670 C C . ALA A 1 84 ? 9.441 3.608 16.276 1.00 66.56 84 ALA A C 1
ATOM 672 O O . ALA A 1 84 ? 9.149 3.036 17.330 1.00 66.56 84 ALA A O 1
ATOM 673 N N . GLU A 1 85 ? 10.638 3.443 15.705 1.00 65.88 85 GLU A N 1
ATOM 674 C CA . GLU A 1 85 ? 11.711 2.616 16.281 1.00 65.88 85 GLU A CA 1
ATOM 675 C C . GLU A 1 85 ? 12.181 3.148 17.640 1.00 65.88 85 GLU A C 1
ATOM 677 O O . GLU A 1 85 ? 12.378 2.372 18.582 1.00 65.88 85 GLU A O 1
ATOM 682 N N . LEU A 1 86 ? 12.264 4.473 17.794 1.00 60.81 86 LEU A N 1
ATOM 683 C CA . LEU A 1 86 ? 12.638 5.108 19.058 1.00 60.81 86 LEU A CA 1
ATOM 684 C C . LEU A 1 86 ? 11.594 4.853 20.160 1.00 60.81 86 LEU A C 1
ATOM 686 O O . LEU A 1 86 ? 11.946 4.569 21.306 1.00 60.81 86 LEU A O 1
ATOM 690 N N . CYS A 1 87 ? 10.303 4.890 19.811 1.00 57.16 87 CYS A N 1
ATOM 691 C CA . CYS A 1 87 ? 9.198 4.571 20.722 1.00 57.16 87 CYS A CA 1
ATOM 692 C C . CYS A 1 87 ? 9.167 3.084 21.113 1.00 57.16 87 CYS A C 1
ATOM 694 O O . CYS A 1 87 ? 8.833 2.735 22.248 1.00 57.16 87 CYS A O 1
ATOM 696 N N . THR A 1 88 ? 9.531 2.203 20.180 1.00 56.69 88 THR A N 1
ATOM 697 C CA . THR A 1 88 ? 9.582 0.752 20.408 1.00 56.69 88 THR A CA 1
ATOM 698 C C . THR A 1 88 ? 10.744 0.392 21.334 1.00 56.69 88 THR A C 1
ATOM 700 O O . THR A 1 88 ? 10.555 -0.336 22.308 1.00 56.69 88 THR A O 1
ATOM 703 N N . THR A 1 89 ? 11.908 1.003 21.106 1.00 54.31 89 THR A N 1
ATOM 704 C CA . THR A 1 89 ? 13.100 0.865 21.952 1.00 54.31 89 THR A CA 1
ATOM 705 C C . THR A 1 89 ? 12.862 1.416 23.362 1.00 54.31 89 THR A C 1
ATOM 707 O O . THR A 1 89 ? 13.179 0.746 24.340 1.00 54.31 89 THR A O 1
ATOM 710 N N . GLN A 1 90 ? 12.220 2.584 23.511 1.00 51.25 90 GLN A N 1
ATOM 711 C CA . GLN A 1 90 ? 11.865 3.111 24.839 1.00 51.25 90 GLN A CA 1
ATOM 712 C C . GLN A 1 90 ? 10.873 2.220 25.597 1.00 51.25 90 GLN A C 1
ATOM 714 O O . GLN A 1 90 ? 11.010 2.064 26.808 1.00 51.25 90 GLN A O 1
ATOM 719 N N . ARG A 1 91 ? 9.893 1.608 24.915 1.00 49.34 91 ARG A N 1
ATOM 720 C CA . ARG A 1 91 ? 8.976 0.649 25.557 1.00 49.34 91 ARG A CA 1
ATOM 721 C C . ARG A 1 91 ? 9.667 -0.629 26.009 1.00 49.34 91 ARG A C 1
ATOM 723 O O . ARG A 1 91 ? 9.262 -1.172 27.027 1.00 49.34 91 ARG A O 1
ATOM 730 N N . GLN A 1 92 ? 10.664 -1.113 25.271 1.00 50.59 92 GLN A N 1
ATOM 731 C CA . GLN A 1 92 ? 11.448 -2.273 25.697 1.00 50.59 92 GLN A CA 1
ATOM 732 C C . GLN A 1 92 ? 12.322 -1.937 26.909 1.00 50.59 92 GLN A C 1
ATOM 734 O O . GLN A 1 92 ? 12.349 -2.709 27.857 1.00 50.59 92 GLN A O 1
ATOM 739 N N . ILE A 1 93 ? 12.932 -0.748 26.934 1.00 51.09 93 ILE A N 1
ATOM 740 C CA . ILE A 1 93 ? 13.746 -0.286 28.069 1.00 51.09 93 ILE A CA 1
ATOM 741 C C . ILE A 1 93 ? 12.898 -0.092 29.342 1.00 51.09 93 ILE A C 1
ATOM 743 O O . ILE A 1 93 ? 13.355 -0.429 30.425 1.00 51.09 93 ILE A O 1
ATOM 747 N N . PHE A 1 94 ? 11.656 0.394 29.232 1.00 48.59 94 PHE A N 1
ATOM 748 C CA . PHE A 1 94 ? 10.750 0.567 30.383 1.00 48.59 94 PHE A CA 1
ATOM 749 C C . PHE A 1 94 ? 9.983 -0.700 30.805 1.00 48.59 94 PHE A C 1
ATOM 751 O O . PHE A 1 94 ? 9.347 -0.693 31.854 1.00 48.59 94 PHE A O 1
ATOM 758 N N . ALA A 1 95 ? 9.982 -1.763 29.995 1.00 40.97 95 ALA A N 1
ATOM 759 C CA . ALA A 1 95 ? 9.348 -3.039 30.345 1.00 40.97 95 ALA A CA 1
ATOM 760 C C . ALA A 1 95 ? 10.302 -4.002 31.083 1.00 40.97 95 ALA A C 1
ATOM 762 O O . ALA A 1 95 ? 9.856 -5.049 31.551 1.00 40.97 95 ALA A O 1
ATOM 763 N N . GLU A 1 96 ? 11.587 -3.649 31.181 1.00 43.91 96 GLU A N 1
ATOM 764 C CA . GLU A 1 96 ? 12.652 -4.403 31.861 1.00 43.91 96 GLU A CA 1
ATOM 765 C C . GLU A 1 96 ? 13.154 -3.731 33.161 1.00 43.91 96 GLU A C 1
ATOM 767 O O . GLU A 1 96 ? 14.182 -4.150 33.694 1.00 43.91 96 GLU A O 1
ATOM 772 N N . GLU A 1 97 ? 12.432 -2.734 33.698 1.00 42.72 97 GLU A N 1
ATOM 773 C CA . GLU A 1 97 ? 12.703 -2.115 35.016 1.00 42.72 97 GLU A CA 1
ATOM 774 C C . GLU A 1 97 ? 11.628 -2.448 36.065 1.00 42.72 97 GLU A C 1
ATOM 776 O O . GLU A 1 97 ? 10.418 -2.370 35.741 1.00 42.72 97 GLU A O 1
#

Secondary structure (DSSP, 8-state):
---HHHHHHHHHHHHHHHHHH-TT-HHHHHHHHHHHHHHHHHSTTTT-TTS---HHHHHHHHHHHGGGS-HHHHHHHHHHHHHHHHHHHHHHHHH--

Sequence (97 aa):
MADWSQVFASILEDHKSDFMDTKDDPDTRAKILKTCRDEILDTPQANNPSIILPDCLRMAIRQFWLPDLDPEDQATEQARIDAAELCTTQRQIFAEE

Organism: NCBI:txid994086

pLDDT: mean 70.71, std 12.36, range [40.97, 89.0]